Protein AF-A0A7C1EKC8-F1 (afdb_monomer_lite)

pLDDT: mean 83.01, std 14.77, range [43.34, 98.19]

Structure (mmCIF, N/CA/C/O backbone):
data_AF-A0A7C1EKC8-F1
#
_entry.id   AF-A0A7C1EKC8-F1
#
loop_
_atom_site.group_PDB
_atom_site.id
_atom_site.type_symbol
_atom_site.label_atom_id
_atom_site.label_alt_id
_atom_site.label_comp_id
_atom_site.label_asym_id
_atom_site.label_entity_id
_atom_site.label_seq_id
_atom_site.pdbx_PDB_ins_code
_atom_site.Cartn_x
_atom_site.Cartn_y
_atom_site.Cartn_z
_atom_site.occupancy
_atom_site.B_iso_or_equiv
_atom_site.auth_seq_id
_atom_site.auth_comp_id
_atom_site.auth_asym_id
_atom_site.auth_atom_id
_atom_site.pdbx_PDB_model_num
ATOM 1 N N . MET A 1 1 ? 27.611 11.503 -18.979 1.00 43.34 1 MET A N 1
ATOM 2 C CA . MET A 1 1 ? 27.257 10.416 -18.042 1.00 43.34 1 MET A CA 1
ATOM 3 C C . MET A 1 1 ? 25.825 10.023 -18.356 1.00 43.34 1 MET A C 1
ATOM 5 O O . MET A 1 1 ? 25.003 10.922 -18.468 1.00 43.34 1 MET A O 1
ATOM 9 N N . ALA A 1 2 ? 25.554 8.750 -18.648 1.00 53.50 2 ALA A N 1
ATOM 10 C CA . ALA A 1 2 ? 24.192 8.303 -18.941 1.00 53.50 2 ALA A CA 1
ATOM 11 C C . ALA A 1 2 ? 23.371 8.352 -17.646 1.00 53.50 2 ALA A C 1
ATOM 13 O O . ALA A 1 2 ? 23.802 7.798 -16.639 1.00 53.50 2 ALA A O 1
ATOM 14 N N . ASP A 1 3 ? 22.244 9.056 -17.678 1.00 56.69 3 ASP A N 1
ATO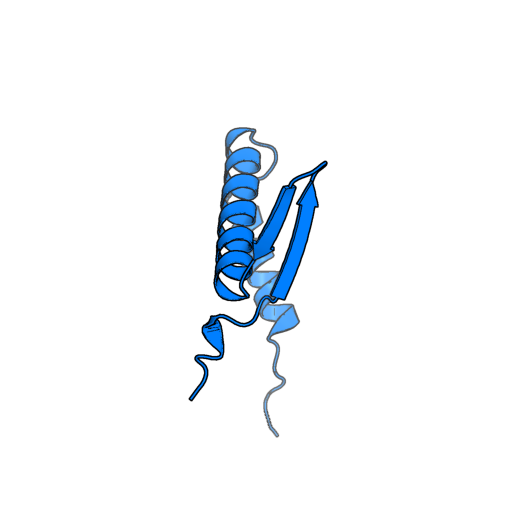M 15 C CA . ASP A 1 3 ? 21.309 9.183 -16.563 1.00 56.69 3 ASP A CA 1
ATOM 16 C C . ASP A 1 3 ? 20.714 7.804 -16.232 1.00 56.69 3 ASP A C 1
ATOM 18 O O . ASP A 1 3 ? 19.968 7.226 -17.027 1.00 56.69 3 ASP A O 1
ATOM 22 N N . GLU A 1 4 ? 21.116 7.228 -15.096 1.00 58.78 4 GLU A N 1
ATOM 23 C CA . GLU A 1 4 ? 20.746 5.861 -14.710 1.00 58.78 4 GLU A CA 1
ATOM 24 C C . GLU A 1 4 ? 19.244 5.707 -14.413 1.00 58.78 4 GLU A C 1
ATOM 26 O O . GLU A 1 4 ? 18.737 4.587 -14.483 1.00 58.78 4 GLU A O 1
ATOM 31 N N . SER A 1 5 ? 18.520 6.813 -14.180 1.00 55.00 5 SER A N 1
ATOM 32 C CA . SER A 1 5 ? 17.060 6.841 -13.967 1.00 55.00 5 SER A CA 1
ATOM 33 C C . SER A 1 5 ? 16.255 6.361 -15.183 1.00 55.00 5 SER A C 1
ATOM 35 O O . SER A 1 5 ? 15.129 5.881 -15.049 1.00 55.00 5 SER A O 1
ATOM 37 N N . LYS A 1 6 ? 16.847 6.422 -16.383 1.00 55.00 6 LYS A N 1
ATOM 38 C CA . LYS A 1 6 ?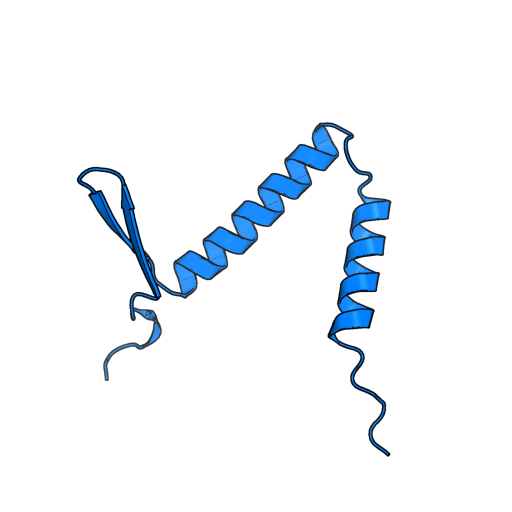 16.207 6.021 -17.645 1.00 55.00 6 LYS A CA 1
ATOM 39 C C . LYS A 1 6 ? 16.511 4.588 -18.067 1.00 55.00 6 LYS A C 1
ATOM 41 O O . LYS A 1 6 ? 16.122 4.189 -19.164 1.00 55.00 6 LYS A O 1
ATOM 46 N N . ARG A 1 7 ? 17.219 3.801 -17.246 1.00 62.00 7 ARG A N 1
ATOM 47 C CA . ARG A 1 7 ? 17.428 2.381 -17.560 1.00 62.00 7 ARG A CA 1
ATOM 48 C C . ARG A 1 7 ? 16.077 1.654 -17.498 1.00 62.00 7 ARG A C 1
ATOM 50 O O . ARG A 1 7 ? 15.417 1.715 -16.458 1.00 62.00 7 ARG A O 1
ATOM 57 N N . PRO A 1 8 ? 15.646 0.987 -18.584 1.00 59.50 8 PRO A N 1
ATOM 58 C CA . PRO A 1 8 ? 14.369 0.291 -18.599 1.00 59.50 8 PRO A CA 1
ATOM 59 C C . PRO A 1 8 ? 14.413 -0.867 -17.602 1.00 59.50 8 PRO A C 1
ATOM 61 O O . PRO A 1 8 ? 15.300 -1.719 -17.662 1.00 59.50 8 PRO A O 1
ATOM 64 N N . ALA A 1 9 ? 13.452 -0.880 -16.682 1.00 67.25 9 ALA A N 1
ATOM 65 C CA . ALA A 1 9 ? 13.306 -1.919 -15.671 1.00 67.25 9 ALA A CA 1
ATOM 66 C C . ALA A 1 9 ? 12.566 -3.130 -16.241 1.00 67.25 9 ALA A C 1
ATOM 68 O O . ALA A 1 9 ? 12.907 -4.275 -15.951 1.00 67.25 9 ALA A O 1
ATOM 69 N N . ILE A 1 10 ? 11.530 -2.867 -17.047 1.00 74.94 10 ILE A N 1
ATOM 70 C CA . ILE A 1 10 ? 10.611 -3.874 -17.576 1.00 74.94 10 ILE A CA 1
ATOM 71 C C . ILE A 1 10 ? 10.206 -3.489 -19.003 1.00 74.94 10 ILE A C 1
ATOM 73 O O . ILE A 1 10 ? 9.922 -2.327 -19.291 1.00 74.94 10 ILE A O 1
ATOM 77 N N . LYS A 1 11 ? 10.144 -4.480 -19.900 1.00 77.69 11 LYS A N 1
ATOM 78 C CA . LYS A 1 11 ? 9.483 -4.359 -21.207 1.00 77.69 11 LYS A CA 1
ATOM 79 C C . LYS A 1 11 ? 8.121 -5.027 -21.129 1.00 77.69 11 LYS A C 1
ATOM 81 O O . LYS A 1 11 ? 8.043 -6.245 -20.985 1.00 77.69 11 LYS A O 1
ATOM 86 N N . LEU A 1 12 ? 7.057 -4.236 -21.209 1.00 75.38 12 LEU A N 1
ATOM 87 C CA . LEU A 1 12 ? 5.696 -4.752 -21.283 1.00 75.38 12 LEU A CA 1
ATOM 88 C C . LEU A 1 12 ? 5.338 -4.971 -22.757 1.00 75.38 12 LEU A C 1
ATOM 90 O O . LEU A 1 12 ? 5.390 -4.029 -23.548 1.00 75.38 12 LEU A O 1
ATOM 94 N N . VAL A 1 13 ? 4.973 -6.200 -23.119 1.00 78.50 13 VAL A N 1
ATOM 95 C CA . VAL A 1 13 ? 4.501 -6.540 -24.469 1.00 78.50 13 VAL A CA 1
ATOM 96 C C . VAL A 1 13 ? 3.011 -6.845 -24.391 1.00 78.50 13 VAL A C 1
ATOM 98 O O . VAL A 1 13 ? 2.605 -7.757 -23.675 1.00 78.50 13 VAL A O 1
ATOM 101 N N . THR A 1 14 ? 2.187 -6.062 -25.088 1.00 71.00 14 THR A N 1
ATOM 102 C CA . THR A 1 14 ? 0.732 -6.273 -25.174 1.00 71.00 14 THR A CA 1
ATOM 103 C C . THR A 1 14 ? 0.316 -6.268 -26.640 1.00 71.00 14 THR A C 1
ATOM 105 O O . THR A 1 14 ? 0.240 -5.210 -27.264 1.00 71.00 14 THR A O 1
ATOM 108 N N . GLY A 1 15 ? 0.078 -7.455 -27.206 1.00 82.88 15 GLY A N 1
ATOM 109 C CA . GLY A 1 15 ? -0.101 -7.611 -28.653 1.00 82.88 15 GLY A CA 1
ATOM 110 C C . GLY A 1 15 ? 1.131 -7.105 -29.406 1.00 82.88 15 GLY A C 1
ATOM 111 O O . GLY A 1 15 ? 2.250 -7.500 -29.085 1.00 82.88 15 GLY A O 1
ATOM 112 N N . ASP A 1 16 ? 0.923 -6.177 -30.340 1.00 84.25 16 ASP A N 1
ATOM 113 C CA . ASP A 1 16 ? 1.992 -5.587 -31.159 1.00 84.25 16 ASP A CA 1
ATOM 114 C C . ASP A 1 16 ? 2.694 -4.387 -30.493 1.00 84.25 16 ASP A C 1
ATOM 116 O O . ASP A 1 16 ? 3.597 -3.785 -31.075 1.00 84.25 16 ASP A O 1
ATOM 120 N N . GLN A 1 17 ? 2.287 -3.997 -29.279 1.00 77.88 17 GLN A N 1
ATOM 121 C CA . GLN A 1 17 ? 2.871 -2.853 -28.580 1.00 77.88 17 GLN A CA 1
ATOM 122 C C . GLN A 1 17 ? 3.959 -3.294 -27.603 1.00 77.88 17 GLN A C 1
ATOM 124 O O . GLN A 1 17 ? 3.715 -4.095 -26.699 1.00 77.88 17 GLN A O 1
ATOM 129 N N . VAL A 1 18 ? 5.148 -2.705 -27.752 1.00 79.94 18 VAL A N 1
ATOM 130 C CA . VAL A 1 18 ? 6.252 -2.816 -26.794 1.00 79.94 18 VAL A CA 1
ATOM 131 C C . VAL A 1 18 ? 6.392 -1.486 -26.069 1.00 79.94 18 VAL A C 1
ATOM 133 O O . VAL A 1 18 ? 6.713 -0.470 -26.684 1.00 79.94 18 VAL A O 1
ATOM 136 N N . ARG A 1 19 ? 6.168 -1.496 -24.754 1.00 82.12 19 ARG A N 1
ATOM 137 C CA . ARG A 1 19 ? 6.399 -0.339 -23.890 1.00 82.12 19 ARG A CA 1
ATOM 138 C C . ARG A 1 19 ? 7.573 -0.619 -22.964 1.00 82.12 19 ARG A C 1
ATOM 140 O O . ARG A 1 19 ? 7.563 -1.592 -22.212 1.00 82.12 19 ARG A O 1
ATOM 147 N N . GLU A 1 20 ? 8.582 0.240 -23.023 1.00 81.50 20 GLU A N 1
ATOM 148 C CA . GLU A 1 20 ? 9.668 0.257 -22.045 1.00 81.50 20 GLU A CA 1
ATOM 149 C C . GLU A 1 20 ? 9.207 1.062 -20.829 1.00 81.50 20 GLU A C 1
ATOM 151 O O . GLU A 1 20 ? 8.714 2.176 -20.985 1.00 81.50 20 GLU A O 1
ATOM 156 N N . ILE A 1 21 ? 9.305 0.466 -19.643 1.00 81.25 21 ILE A N 1
ATOM 157 C CA . ILE A 1 21 ? 8.888 1.068 -18.375 1.00 81.25 21 ILE A CA 1
ATOM 158 C C . ILE A 1 21 ? 10.143 1.266 -17.527 1.00 81.25 21 ILE A C 1
ATOM 160 O O . ILE A 1 21 ? 10.895 0.312 -17.282 1.00 81.25 21 ILE A O 1
ATOM 164 N N . SER A 1 22 ? 10.389 2.503 -17.096 1.00 85.06 22 SER A N 1
ATOM 165 C CA . SER A 1 22 ? 11.494 2.823 -16.189 1.00 85.06 22 SER A CA 1
ATOM 166 C C . SER A 1 22 ? 11.226 2.311 -14.767 1.00 85.06 22 SER A C 1
ATOM 168 O O . SER A 1 22 ? 10.095 1.984 -14.400 1.00 85.06 22 SER A O 1
ATOM 170 N N . TYR A 1 23 ? 12.262 2.254 -13.927 1.00 82.56 23 TYR A N 1
ATOM 171 C CA . TYR A 1 23 ? 12.085 1.914 -12.508 1.00 82.56 23 TYR A CA 1
ATOM 172 C C . TYR A 1 23 ? 11.159 2.898 -11.782 1.00 82.56 23 TYR A C 1
ATOM 174 O O . TYR A 1 23 ? 10.371 2.489 -10.929 1.00 82.56 23 TYR A O 1
ATOM 182 N N . GLU A 1 24 ? 11.225 4.181 -12.135 1.00 82.94 24 GLU A N 1
ATOM 183 C CA . GLU A 1 24 ? 10.377 5.221 -11.549 1.00 82.94 24 GLU A CA 1
ATOM 184 C C . GLU A 1 24 ? 8.912 5.039 -11.947 1.00 82.94 24 GLU A C 1
ATOM 186 O O . GLU A 1 24 ? 8.028 5.070 -11.091 1.00 82.94 24 GLU A O 1
ATOM 191 N N . GLU A 1 25 ? 8.653 4.780 -13.231 1.00 82.12 25 GLU A N 1
ATOM 192 C CA . GLU A 1 25 ? 7.303 4.502 -13.724 1.00 82.12 25 GLU A CA 1
ATOM 193 C C . GLU A 1 25 ? 6.723 3.240 -13.076 1.00 82.12 25 GLU A C 1
ATOM 195 O O . GLU A 1 25 ? 5.539 3.204 -12.736 1.00 82.12 25 GLU A O 1
ATOM 200 N N . LEU A 1 26 ? 7.557 2.221 -12.854 1.00 85.12 26 LEU A N 1
ATOM 201 C CA . LEU A 1 26 ? 7.156 0.996 -12.172 1.00 85.12 26 LEU A CA 1
ATOM 202 C C . LEU A 1 26 ? 6.774 1.257 -10.709 1.00 85.12 26 LEU A C 1
ATOM 204 O O . LEU A 1 26 ? 5.712 0.817 -10.265 1.00 85.12 26 LEU A O 1
ATOM 208 N N . ALA A 1 27 ? 7.610 1.983 -9.964 1.00 84.56 27 ALA A N 1
ATOM 209 C CA . ALA A 1 27 ? 7.341 2.317 -8.567 1.00 84.56 27 ALA A CA 1
ATOM 210 C C . ALA A 1 27 ? 6.071 3.172 -8.424 1.00 84.56 27 ALA A C 1
ATOM 212 O O . ALA A 1 27 ? 5.220 2.890 -7.577 1.00 84.56 27 ALA A O 1
ATOM 213 N N . LEU A 1 28 ? 5.904 4.170 -9.299 1.00 86.62 28 LEU A N 1
ATOM 214 C CA . LEU A 1 28 ? 4.707 5.007 -9.344 1.00 86.62 28 LEU A CA 1
ATOM 215 C C . LEU A 1 28 ? 3.455 4.170 -9.633 1.00 86.62 28 LEU A C 1
ATOM 217 O O . LEU A 1 28 ? 2.458 4.276 -8.917 1.00 86.62 28 LEU A O 1
ATOM 221 N N . SER A 1 29 ? 3.523 3.299 -10.643 1.00 86.81 29 SER A N 1
ATOM 222 C CA . SER A 1 29 ? 2.424 2.401 -11.003 1.00 86.81 29 SER A CA 1
ATOM 223 C C . SER A 1 29 ? 2.036 1.482 -9.842 1.00 86.81 29 SER A C 1
ATOM 225 O O . SER A 1 29 ? 0.845 1.285 -9.588 1.00 86.81 29 SER A O 1
ATOM 227 N N . MET A 1 30 ? 3.016 0.967 -9.097 1.00 89.00 30 MET A N 1
ATOM 228 C CA . MET A 1 30 ? 2.776 0.088 -7.955 1.00 89.00 30 MET A CA 1
ATOM 229 C C . MET A 1 30 ? 2.034 0.802 -6.819 1.00 89.00 30 MET A C 1
ATOM 231 O O . MET A 1 30 ? 1.041 0.268 -6.324 1.00 89.00 30 MET A O 1
ATOM 235 N N . HIS A 1 31 ? 2.450 2.019 -6.451 1.00 90.75 31 HIS A N 1
ATOM 236 C CA . HIS A 1 31 ? 1.759 2.810 -5.426 1.00 90.75 31 HIS A CA 1
ATOM 237 C C . HIS A 1 31 ? 0.325 3.157 -5.844 1.00 90.75 31 HIS A C 1
ATOM 239 O O . HIS A 1 31 ? -0.609 2.910 -5.083 1.00 90.75 31 HIS A O 1
ATOM 245 N N . MET A 1 32 ? 0.135 3.646 -7.075 1.00 91.12 32 MET A N 1
ATOM 246 C CA . MET A 1 32 ? -1.195 3.993 -7.590 1.00 91.12 32 MET A CA 1
ATOM 247 C C . MET A 1 32 ? -2.134 2.783 -7.635 1.00 91.12 32 MET A C 1
ATOM 249 O O . MET A 1 32 ? -3.307 2.887 -7.282 1.00 91.12 32 MET A O 1
ATOM 253 N N . SER A 1 33 ? -1.621 1.621 -8.047 1.00 93.44 33 SER A N 1
ATOM 254 C CA . SER A 1 33 ? -2.415 0.390 -8.128 1.00 93.44 33 SER A CA 1
ATOM 255 C C . SER A 1 33 ? -2.843 -0.101 -6.745 1.00 93.44 33 SER A C 1
ATOM 257 O O . SER A 1 33 ? -3.988 -0.516 -6.565 1.00 93.44 33 SER A O 1
ATOM 259 N N . GLN A 1 34 ? -1.947 -0.033 -5.756 1.00 93.94 34 GLN A N 1
ATOM 260 C CA . GLN A 1 34 ? -2.262 -0.393 -4.373 1.00 93.94 34 GLN A CA 1
ATOM 261 C C . GLN A 1 34 ? -3.285 0.565 -3.757 1.00 93.94 34 GLN A C 1
ATOM 263 O O . GLN A 1 34 ? -4.258 0.103 -3.163 1.00 93.94 34 GLN A O 1
ATOM 268 N N . GLU A 1 35 ? -3.114 1.876 -3.943 1.00 95.19 35 GLU A N 1
ATOM 269 C CA . GLU A 1 35 ? -4.066 2.885 -3.468 1.00 95.19 35 GLU A CA 1
ATOM 270 C C . GLU A 1 35 ? -5.460 2.669 -4.074 1.00 95.19 35 GLU A C 1
ATOM 272 O O . GLU A 1 35 ? -6.455 2.604 -3.346 1.00 95.19 35 GLU A O 1
ATOM 277 N N . ALA A 1 36 ? -5.532 2.482 -5.396 1.00 97.38 36 ALA A N 1
ATOM 278 C CA . ALA A 1 36 ? -6.786 2.229 -6.096 1.00 97.38 36 ALA A CA 1
ATOM 279 C C . ALA A 1 36 ? -7.481 0.959 -5.584 1.00 97.38 36 ALA A C 1
ATOM 281 O O . ALA A 1 36 ? -8.690 0.968 -5.345 1.00 97.38 36 ALA A O 1
ATOM 282 N N . LEU A 1 37 ? -6.723 -0.121 -5.369 1.00 97.31 37 LEU A N 1
ATOM 283 C CA . LEU A 1 37 ? -7.261 -1.369 -4.835 1.00 97.31 37 LEU A CA 1
ATOM 284 C C . LEU A 1 37 ? -7.843 -1.177 -3.430 1.00 97.31 37 LEU A C 1
ATOM 286 O O . LEU A 1 37 ? -8.987 -1.561 -3.189 1.00 97.31 37 LEU A O 1
ATOM 290 N N . ILE A 1 38 ? -7.090 -0.560 -2.515 1.00 96.56 38 ILE A N 1
ATOM 291 C CA . ILE A 1 38 ? -7.540 -0.318 -1.135 1.00 96.56 38 ILE A CA 1
ATOM 292 C C . ILE A 1 38 ? -8.820 0.521 -1.134 1.00 96.56 38 ILE A C 1
ATOM 294 O O . ILE A 1 38 ? -9.787 0.172 -0.453 1.00 96.56 38 ILE A O 1
ATOM 298 N N . LYS A 1 39 ? -8.862 1.582 -1.948 1.00 97.31 39 LYS A N 1
ATOM 299 C CA . LYS A 1 39 ? -10.041 2.439 -2.089 1.00 97.31 39 LYS A CA 1
ATOM 300 C C . LYS A 1 39 ? -11.275 1.646 -2.517 1.00 97.31 39 LYS A C 1
ATOM 302 O O . LYS A 1 39 ? -12.311 1.743 -1.864 1.00 97.31 39 LYS A O 1
ATOM 307 N N . VAL A 1 40 ? -11.159 0.813 -3.553 1.00 98.19 40 VAL A N 1
ATOM 308 C CA . VAL A 1 40 ? -12.273 -0.020 -4.040 1.00 98.19 40 VAL A CA 1
ATOM 309 C C . VAL A 1 40 ? -12.762 -0.995 -2.966 1.00 98.19 40 VAL A C 1
ATOM 311 O O . VAL A 1 40 ? -13.970 -1.180 -2.813 1.00 98.19 40 VAL A O 1
ATOM 314 N N . LEU A 1 41 ? -11.851 -1.617 -2.213 1.00 98.00 41 LEU A N 1
ATOM 315 C CA . LEU A 1 41 ? -12.211 -2.567 -1.156 1.00 98.00 41 LEU A CA 1
ATOM 316 C C . LEU A 1 41 ? -12.958 -1.888 0.001 1.00 98.00 41 LEU A C 1
ATOM 318 O O . LEU A 1 41 ? -13.938 -2.446 0.499 1.00 98.00 41 LEU A O 1
ATOM 322 N N . ILE A 1 42 ? -12.538 -0.681 0.390 1.00 97.25 42 ILE A N 1
ATOM 323 C CA . ILE A 1 42 ? -13.206 0.122 1.424 1.00 97.25 42 ILE A CA 1
ATOM 324 C C . ILE A 1 42 ? -14.580 0.599 0.938 1.00 97.25 42 ILE A C 1
ATOM 326 O O . ILE A 1 42 ? -15.574 0.423 1.640 1.00 97.25 42 ILE A O 1
ATOM 330 N N . GLU A 1 43 ? -14.675 1.153 -0.275 1.00 97.56 43 GLU A N 1
ATOM 331 C CA . GLU A 1 43 ? -15.943 1.642 -0.842 1.00 97.56 43 GLU A CA 1
ATOM 332 C C . GLU A 1 43 ? -16.977 0.518 -0.994 1.00 97.56 43 GLU A C 1
ATOM 334 O O . GLU A 1 43 ? -18.167 0.716 -0.736 1.00 97.56 43 GLU A O 1
ATOM 339 N N . LYS A 1 44 ? -16.527 -0.692 -1.347 1.00 98.19 44 LYS A N 1
ATOM 340 C CA . LYS A 1 44 ? -17.373 -1.894 -1.398 1.00 98.19 44 LYS A CA 1
ATOM 341 C C . LYS A 1 44 ? -17.642 -2.520 -0.027 1.00 98.19 44 LYS A C 1
ATOM 343 O O . LYS A 1 44 ? -18.339 -3.530 0.029 1.00 98.19 44 LYS A O 1
ATOM 348 N N . LYS A 1 45 ? -17.128 -1.931 1.059 1.00 97.00 45 LYS A N 1
ATOM 349 C CA . LYS A 1 45 ? -17.255 -2.414 2.445 1.00 97.00 45 LYS A CA 1
ATOM 350 C C . LYS A 1 45 ? -16.759 -3.852 2.633 1.00 97.00 45 LYS A C 1
ATOM 352 O O . LYS A 1 45 ? -17.276 -4.581 3.472 1.00 97.00 45 LYS A O 1
ATOM 357 N N . ILE A 1 46 ? -15.775 -4.265 1.832 1.00 98.19 46 ILE A N 1
ATOM 358 C CA . ILE A 1 46 ? -15.143 -5.589 1.931 1.00 98.19 46 ILE A CA 1
ATOM 359 C C . ILE A 1 46 ? -14.153 -5.608 3.101 1.00 98.19 46 ILE A C 1
ATOM 361 O O . ILE A 1 46 ? -14.019 -6.624 3.776 1.00 98.19 46 ILE A O 1
ATOM 365 N N . ILE A 1 47 ? -13.485 -4.479 3.352 1.00 97.38 47 ILE A N 1
ATOM 366 C CA . ILE A 1 47 ? -12.582 -4.273 4.490 1.00 97.38 47 ILE A CA 1
ATOM 367 C C . ILE A 1 47 ? -12.944 -2.980 5.228 1.00 97.38 47 ILE A C 1
ATOM 369 O O . ILE A 1 47 ? -13.475 -2.044 4.623 1.00 97.38 47 ILE A O 1
ATOM 373 N N . SER A 1 48 ? -12.624 -2.915 6.522 1.00 97.25 48 SER A N 1
ATOM 374 C CA . SER A 1 48 ? -12.691 -1.681 7.312 1.00 97.25 48 SER A CA 1
ATOM 375 C C . SER A 1 48 ? -11.395 -0.867 7.165 1.00 97.25 48 SER A C 1
ATOM 377 O O . SER A 1 48 ? -10.311 -1.460 7.178 1.00 97.25 48 SER A O 1
ATOM 379 N N . PRO A 1 49 ? -11.463 0.477 7.080 1.00 96.31 49 PRO A N 1
ATOM 380 C CA . PRO A 1 49 ? -10.278 1.334 7.136 1.00 96.31 49 PRO A CA 1
ATOM 381 C C . PRO A 1 49 ? -9.423 1.103 8.389 1.00 96.31 49 PRO A C 1
ATOM 383 O O . PRO A 1 49 ? -8.198 1.061 8.294 1.00 96.31 49 PRO A O 1
ATOM 386 N N . ASP A 1 50 ? -10.058 0.909 9.547 1.00 97.19 50 ASP A N 1
ATOM 387 C CA . ASP A 1 50 ? -9.352 0.733 10.821 1.00 97.19 50 ASP A CA 1
ATOM 388 C C . ASP A 1 50 ? -8.581 -0.592 10.857 1.00 97.19 50 ASP A C 1
ATOM 390 O O . ASP A 1 50 ? -7.415 -0.627 11.258 1.00 97.19 50 ASP A O 1
ATOM 394 N N . ASP A 1 51 ? -9.199 -1.670 10.363 1.00 96.62 51 ASP A N 1
ATOM 395 C CA . ASP A 1 51 ? -8.558 -2.985 10.262 1.00 96.62 51 ASP A CA 1
ATOM 396 C C . ASP A 1 51 ? -7.378 -2.948 9.288 1.00 96.62 51 ASP A C 1
ATOM 398 O O . ASP A 1 51 ? -6.318 -3.509 9.570 1.00 96.62 51 ASP A O 1
ATOM 402 N N . PHE A 1 52 ? -7.527 -2.236 8.166 1.00 96.25 52 PHE A N 1
ATOM 403 C CA . PHE A 1 52 ? -6.439 -2.033 7.214 1.00 96.25 52 PHE A CA 1
ATOM 404 C C . PHE A 1 52 ? -5.258 -1.286 7.850 1.00 96.25 52 PHE A C 1
ATOM 406 O O . PHE A 1 52 ? -4.114 -1.724 7.721 1.00 96.25 52 PHE A O 1
ATOM 413 N N . LEU A 1 53 ? -5.514 -0.187 8.567 1.00 96.06 53 LEU A N 1
ATOM 414 C CA . LEU A 1 53 ? -4.464 0.583 9.243 1.00 96.06 53 LEU A CA 1
ATOM 415 C C . LEU A 1 53 ? -3.764 -0.231 10.337 1.00 96.06 53 LEU A C 1
ATOM 417 O O . LEU A 1 53 ? -2.541 -0.143 10.482 1.00 96.06 53 LEU A O 1
ATOM 421 N N . LYS A 1 54 ? -4.518 -1.048 11.078 1.00 97.12 54 LYS A N 1
ATOM 422 C CA . LYS A 1 54 ? -3.965 -1.970 12.073 1.00 97.12 54 LYS A CA 1
ATOM 423 C C . LYS A 1 54 ? -3.047 -3.005 11.421 1.00 97.12 54 LYS A C 1
ATOM 425 O O . LYS A 1 54 ? -1.891 -3.114 11.825 1.00 97.12 54 LYS A O 1
ATOM 430 N N . ALA A 1 55 ? -3.516 -3.686 10.377 1.00 95.25 55 ALA A N 1
ATOM 431 C CA . ALA A 1 55 ? -2.719 -4.667 9.643 1.00 95.25 55 ALA A CA 1
ATOM 432 C C . ALA A 1 55 ? -1.459 -4.033 9.026 1.00 95.25 55 ALA A C 1
ATOM 434 O O . ALA A 1 55 ? -0.375 -4.609 9.071 1.00 95.25 55 ALA A O 1
ATOM 435 N N . LEU A 1 56 ? -1.564 -2.807 8.500 1.00 93.88 56 LEU A N 1
ATOM 436 C CA . LEU A 1 56 ? -0.421 -2.078 7.951 1.00 93.88 56 LEU A CA 1
ATOM 437 C C . LEU A 1 56 ? 0.649 -1.794 9.018 1.00 93.88 56 LEU A C 1
ATOM 439 O O . LE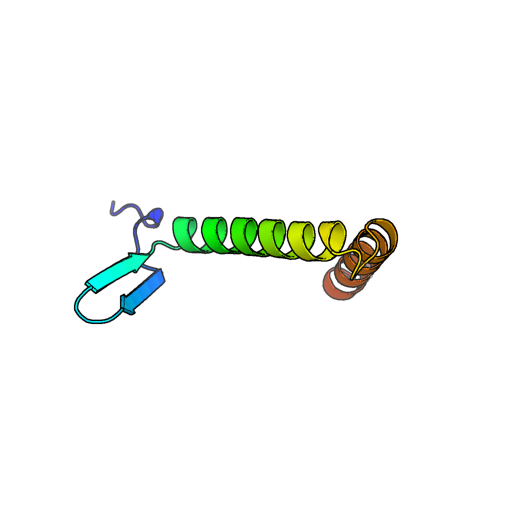U A 1 56 ? 1.848 -1.877 8.736 1.00 93.88 56 LEU A O 1
ATOM 443 N N . LYS A 1 57 ? 0.224 -1.462 10.242 1.00 94.19 57 LYS A N 1
ATOM 444 C CA . LYS A 1 57 ? 1.122 -1.275 11.385 1.00 94.19 57 LYS A CA 1
ATOM 445 C C . LYS A 1 57 ? 1.795 -2.591 11.782 1.00 94.19 57 LYS A C 1
ATOM 447 O O . LYS A 1 57 ? 3.012 -2.598 11.936 1.00 94.19 57 LYS A O 1
ATOM 452 N N . GLU A 1 58 ? 1.040 -3.681 11.885 1.00 95.31 58 GLU A N 1
ATOM 453 C CA . GLU A 1 58 ? 1.566 -5.015 12.218 1.00 95.31 58 GLU A CA 1
ATOM 454 C C . GLU A 1 58 ? 2.620 -5.469 11.199 1.00 95.31 58 GLU A C 1
ATOM 456 O O . GLU A 1 58 ? 3.745 -5.783 11.576 1.00 95.31 58 GLU A O 1
ATOM 461 N N . VAL A 1 59 ? 2.329 -5.362 9.898 1.00 93.06 59 VAL A N 1
ATOM 462 C CA . VAL A 1 59 ? 3.291 -5.690 8.830 1.00 93.06 59 VAL A CA 1
ATOM 463 C C . VAL A 1 59 ? 4.560 -4.840 8.928 1.00 93.06 59 VAL A C 1
ATOM 465 O O . VAL A 1 59 ? 5.663 -5.334 8.678 1.00 93.06 59 VAL A O 1
ATOM 468 N N . ARG A 1 60 ? 4.437 -3.553 9.283 1.00 90.50 60 ARG A N 1
ATOM 469 C CA . ARG A 1 60 ? 5.602 -2.683 9.495 1.00 90.50 60 ARG A CA 1
ATOM 470 C C . ARG A 1 60 ? 6.428 -3.165 10.687 1.00 90.50 60 ARG A C 1
ATOM 472 O O . ARG A 1 60 ? 7.645 -3.257 10.581 1.00 90.50 60 ARG A O 1
ATOM 479 N N . GLU A 1 61 ? 5.788 -3.466 11.806 1.00 92.12 61 GLU A N 1
ATOM 480 C CA . GLU A 1 61 ? 6.473 -3.941 13.008 1.00 92.12 61 GLU A CA 1
ATOM 481 C C . GLU A 1 61 ? 7.148 -5.300 12.784 1.00 92.12 61 GLU A C 1
ATOM 483 O O . GLU A 1 61 ? 8.274 -5.495 13.228 1.00 92.12 61 GLU A O 1
ATOM 488 N N . GLU A 1 62 ? 6.523 -6.212 12.043 1.00 91.06 62 GLU A N 1
ATOM 489 C CA . GLU A 1 62 ? 7.095 -7.518 11.701 1.00 91.06 62 GLU A CA 1
ATOM 490 C C . GLU A 1 62 ? 8.307 -7.403 10.774 1.00 91.06 62 GLU A C 1
ATOM 492 O O . GLU A 1 62 ? 9.334 -8.038 11.009 1.00 91.06 62 GLU A O 1
ATOM 497 N N . ARG A 1 63 ? 8.212 -6.581 9.722 1.00 86.62 63 ARG A N 1
ATOM 498 C CA . ARG A 1 63 ? 9.275 -6.456 8.712 1.00 86.62 63 ARG A CA 1
ATOM 499 C C . ARG A 1 63 ? 10.441 -5.585 9.156 1.00 86.62 63 ARG A C 1
ATOM 501 O O . ARG A 1 63 ? 11.554 -5.781 8.675 1.00 86.62 63 ARG A O 1
ATOM 508 N N . TYR A 1 64 ? 10.186 -4.617 10.030 1.00 79.00 6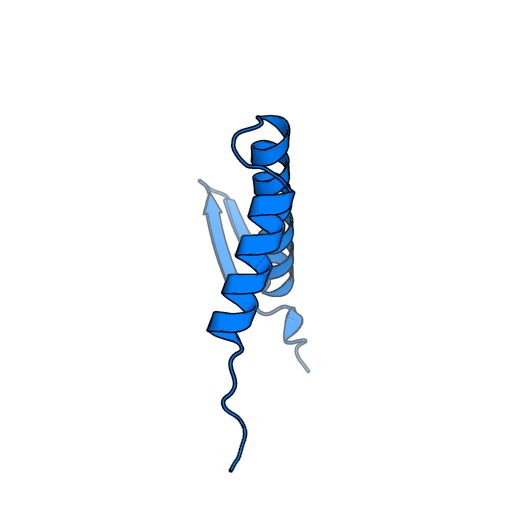4 TYR A N 1
ATOM 509 C CA . TYR A 1 64 ? 11.179 -3.643 10.482 1.00 79.00 64 TYR A CA 1
ATOM 510 C C . TYR A 1 64 ? 11.479 -3.753 11.979 1.00 79.00 64 TYR A C 1
ATOM 512 O O . TYR A 1 64 ? 12.064 -2.831 12.548 1.00 79.00 64 TYR A O 1
ATOM 520 N N . ARG A 1 65 ? 11.151 -4.886 12.620 1.00 67.69 65 ARG A N 1
ATOM 521 C CA . ARG A 1 65 ? 11.779 -5.306 13.881 1.00 67.69 65 AR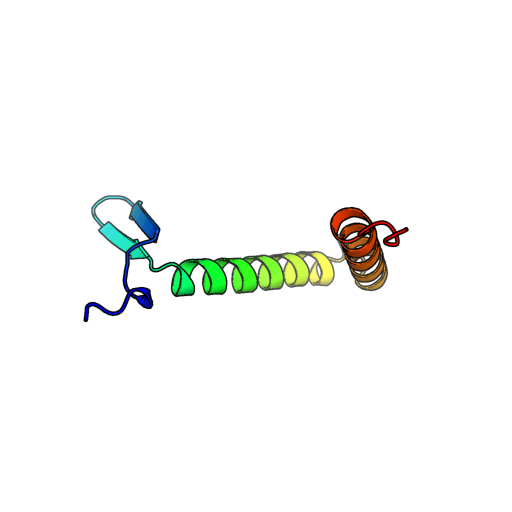G A CA 1
ATOM 522 C C . ARG A 1 65 ? 13.266 -5.569 13.630 1.00 67.69 65 ARG A C 1
ATOM 524 O O . ARG A 1 65 ? 13.724 -6.699 13.523 1.00 67.69 65 ARG A O 1
ATOM 531 N N . THR A 1 66 ? 14.044 -4.502 13.522 1.00 61.38 66 THR A N 1
ATOM 532 C CA . THR A 1 66 ? 15.468 -4.552 13.823 1.00 61.38 66 THR A CA 1
ATOM 533 C C . THR A 1 66 ? 15.580 -4.790 15.322 1.00 61.38 66 THR A C 1
ATOM 535 O O . THR A 1 66 ? 15.184 -3.928 16.108 1.00 61.38 66 THR A O 1
ATOM 538 N N . GLU A 1 67 ? 16.047 -5.974 15.714 1.00 64.19 67 GLU A N 1
ATOM 539 C CA . GLU A 1 67 ? 16.435 -6.270 17.093 1.00 64.19 67 GLU A CA 1
ATOM 540 C C . GLU A 1 67 ? 17.317 -5.143 17.662 1.00 64.19 67 GLU A C 1
ATOM 542 O O . GLU A 1 67 ? 18.084 -4.518 16.914 1.00 64.19 67 GLU A O 1
ATOM 547 N N . PRO A 1 68 ? 17.209 -4.845 18.970 1.00 56.47 68 PRO A N 1
ATOM 548 C CA . PRO A 1 68 ? 18.066 -3.854 19.598 1.00 56.47 68 PRO A CA 1
ATOM 549 C C . PRO A 1 68 ? 19.517 -4.317 19.437 1.00 56.47 68 PRO A C 1
ATOM 551 O O . PRO A 1 68 ? 19.848 -5.457 19.764 1.00 56.47 68 PRO A O 1
ATOM 554 N N . LYS A 1 69 ? 20.382 -3.446 18.904 1.00 53.34 69 LYS A N 1
ATOM 555 C CA . LYS A 1 69 ? 21.829 -3.690 18.945 1.00 53.34 69 LYS A CA 1
ATOM 556 C C . LYS A 1 69 ? 22.243 -3.965 20.405 1.00 53.34 69 LYS A C 1
ATOM 558 O O . LYS A 1 69 ? 21.733 -3.256 21.276 1.00 53.34 69 LYS A O 1
ATOM 563 N N . PRO A 1 70 ? 23.116 -4.962 20.654 1.00 62.16 70 PRO A N 1
ATOM 564 C CA . PRO A 1 70 ? 23.647 -5.246 21.987 1.00 62.16 70 PRO A CA 1
ATOM 565 C C . PRO A 1 70 ? 24.428 -4.060 22.563 1.00 62.16 70 PRO A C 1
ATOM 567 O O . PRO A 1 70 ? 24.957 -3.249 21.762 1.00 62.16 70 PRO A O 1
#

Foldseek 3Di:
DPDLQPDFPDWDDDPPDTDGAGPVNVVVVVVVVVVVVVVVCVVVVVDPPVVVVVVVVVVCCVVPPPDDDD

Radius of gyration: 18.24 Å; chains: 1; bounding box: 45×18×53 Å

Sequence (70 aa):
MADESKRPAIKLVTGDQVREISYEELALSMHMSQEALIKVLIEKKIISPDDFLKALKEVREERYRTEPKP

Secondary structure (DSSP, 8-state):
---GGGSEEEEEEETTEEEEEEHHHHHHHHHHH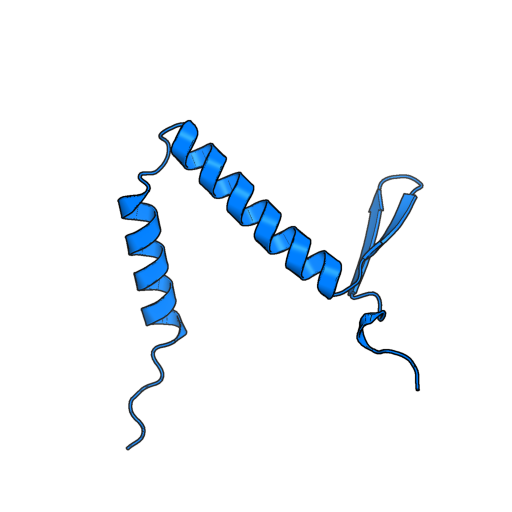HHHHHHHHHHTTSS-HHHHHHHHHHHHHHHS--PPP-